Protein AF-A0A703WNG1-F1 (afdb_monomer_lite)

InterPro domains:
  IPR004925 HpaB/PvcC/4-BUDH [PTHR36117] (2-62)
  IPR009100 Acyl-CoA dehydrogenase/oxidase, N-terminal and middle domain superfamily [SSF56645] (13-62)
  IPR024674 HpaB/PvcC/4-BUDH N-terminal [PF11794] (15-62)

Structure (mmCIF, N/CA/C/O backbone):
data_AF-A0A703WNG1-F1
#
_entry.id   AF-A0A703WNG1-F1
#
loop_
_atom_site.group_PDB
_atom_site.id
_atom_site.type_symbol
_atom_site.label_atom_id
_atom_site.label_alt_id
_atom_site.label_comp_id
_atom_site.label_asym_id
_atom_site.label_entity_id
_atom_site.label_seq_id
_atom_site.pdbx_PDB_ins_code
_atom_site.Cartn_x
_atom_site.Cartn_y
_atom_site.Cartn_z
_atom_site.occupancy
_atom_site.B_iso_or_equiv
_atom_site.auth_seq_id
_atom_site.auth_comp_id
_atom_site.auth_asym_id
_atom_site.auth_atom_id
_atom_site.pdbx_PDB_model_num
ATOM 1 N N . MET A 1 1 ? -12.920 -6.607 -8.223 1.00 80.12 1 MET A N 1
ATOM 2 C CA . MET A 1 1 ? -11.897 -6.258 -9.232 1.00 80.12 1 MET A CA 1
ATOM 3 C C . MET A 1 1 ? -10.604 -6.906 -8.793 1.00 80.12 1 MET A C 1
ATOM 5 O O . MET A 1 1 ? -10.377 -6.956 -7.587 1.00 80.12 1 MET A O 1
ATOM 9 N N . LYS A 1 2 ? -9.829 -7.484 -9.707 1.00 88.44 2 LYS A N 1
ATOM 10 C CA . LYS A 1 2 ? -8.560 -8.103 -9.332 1.00 88.44 2 LYS A CA 1
ATOM 11 C C . LYS A 1 2 ? -7.457 -7.033 -9.256 1.00 88.44 2 LYS A C 1
ATOM 13 O O . LYS A 1 2 ? -7.542 -6.045 -9.983 1.00 88.44 2 LYS A O 1
ATOM 18 N N . PRO A 1 3 ? -6.430 -7.192 -8.403 1.00 82.62 3 PRO A N 1
ATOM 19 C CA . PRO A 1 3 ? -5.348 -6.212 -8.272 1.00 82.62 3 PRO A CA 1
ATOM 20 C C . PRO A 1 3 ? -4.644 -5.896 -9.597 1.00 82.62 3 PRO A C 1
ATOM 22 O O . PRO A 1 3 ? -4.245 -4.763 -9.847 1.00 82.62 3 PRO A O 1
ATOM 25 N N . GLU A 1 4 ? -4.519 -6.887 -10.477 1.00 89.62 4 GLU A N 1
ATOM 26 C CA . GLU A 1 4 ? -3.859 -6.732 -11.767 1.00 89.62 4 GLU A CA 1
ATOM 27 C C . GLU A 1 4 ? -4.643 -5.895 -12.788 1.00 89.62 4 GLU A C 1
ATOM 29 O O . GLU A 1 4 ? -4.044 -5.466 -13.779 1.00 89.62 4 GLU A O 1
ATOM 34 N N . ASP A 1 5 ? -5.933 -5.643 -12.541 1.00 93.75 5 ASP A N 1
ATOM 35 C CA . ASP A 1 5 ? -6.799 -4.812 -13.388 1.00 93.75 5 ASP A CA 1
ATOM 36 C C . ASP A 1 5 ? -6.455 -3.317 -13.261 1.00 93.75 5 ASP A C 1
ATOM 38 O O . ASP A 1 5 ? -6.846 -2.513 -14.103 1.00 93.75 5 ASP A O 1
ATOM 42 N N . PHE A 1 6 ? -5.697 -2.929 -12.227 1.00 94.81 6 PHE A N 1
ATOM 43 C CA . PHE A 1 6 ? -5.218 -1.556 -12.045 1.00 94.81 6 PHE A CA 1
ATOM 44 C C . PHE A 1 6 ? -4.014 -1.209 -12.929 1.00 94.81 6 PHE A C 1
ATOM 46 O O . PHE A 1 6 ? -3.617 -0.045 -12.973 1.00 94.81 6 PHE A O 1
ATOM 53 N N . ARG A 1 7 ? -3.438 -2.185 -13.642 1.00 96.38 7 ARG A N 1
ATOM 54 C CA . ARG A 1 7 ? -2.342 -1.943 -14.583 1.00 96.38 7 ARG A CA 1
ATOM 55 C C . ARG A 1 7 ? -2.836 -1.207 -15.819 1.00 96.38 7 ARG A C 1
ATOM 57 O O . ARG A 1 7 ? -3.780 -1.636 -16.474 1.00 96.38 7 ARG A O 1
ATOM 64 N N . THR A 1 8 ? -2.116 -0.162 -16.198 1.00 93.50 8 THR A N 1
ATOM 65 C CA . THR A 1 8 ? -2.317 0.529 -17.482 1.00 93.50 8 THR A CA 1
ATOM 66 C C . THR A 1 8 ? -1.707 -0.227 -18.669 1.00 93.50 8 THR A C 1
ATOM 68 O O . THR A 1 8 ? -2.150 -0.043 -19.799 1.00 93.50 8 THR A O 1
ATOM 71 N N . ASP A 1 9 ? -0.739 -1.119 -18.423 1.00 94.44 9 ASP A N 1
ATOM 72 C CA . ASP A 1 9 ? -0.156 -2.030 -19.417 1.00 94.44 9 ASP A CA 1
ATOM 73 C C . ASP A 1 9 ? -0.085 -3.459 -18.852 1.00 94.44 9 ASP A C 1
ATOM 75 O O . ASP A 1 9 ? 0.497 -3.711 -17.795 1.00 94.44 9 ASP A O 1
ATOM 79 N N . ASN A 1 10 ? -0.672 -4.417 -19.572 1.00 94.44 10 ASN A N 1
ATOM 80 C CA . ASN A 1 10 ? -0.744 -5.817 -19.159 1.00 94.44 10 ASN A CA 1
ATOM 81 C C . ASN A 1 10 ? 0.566 -6.599 -19.369 1.00 94.44 10 ASN A C 1
ATOM 83 O O . ASN A 1 10 ? 0.677 -7.720 -18.864 1.00 94.44 10 ASN A O 1
ATOM 87 N N . LYS A 1 11 ? 1.556 -6.022 -20.065 1.00 96.06 11 LYS A N 1
ATOM 88 C CA . LYS A 1 11 ? 2.863 -6.641 -20.345 1.00 96.06 11 LYS A CA 1
ATOM 89 C C . LYS A 1 11 ? 3.912 -6.411 -19.260 1.00 96.06 11 LYS A C 1
ATOM 91 O O . LYS A 1 11 ? 5.014 -6.944 -19.366 1.00 96.06 11 LYS A O 1
ATOM 96 N N . ARG A 1 12 ? 3.588 -5.644 -18.217 1.00 95.12 12 ARG A N 1
ATOM 97 C CA . ARG A 1 12 ? 4.494 -5.351 -17.100 1.00 95.12 12 ARG A CA 1
ATOM 98 C C . ARG A 1 12 ? 3.845 -5.625 -15.736 1.00 95.12 12 ARG A C 1
ATOM 100 O O . ARG A 1 12 ? 2.616 -5.738 -15.641 1.00 95.12 12 ARG A O 1
ATOM 107 N N . PRO A 1 13 ? 4.649 -5.737 -14.666 1.00 96.88 13 PRO A N 1
ATOM 108 C CA . PRO A 1 13 ? 4.154 -5.655 -13.295 1.00 96.88 13 PRO A CA 1
ATOM 109 C C . PRO A 1 13 ? 3.530 -4.280 -12.998 1.00 96.88 13 PRO A C 1
ATOM 111 O O . PRO A 1 13 ? 3.756 -3.316 -13.741 1.00 96.88 13 PRO A O 1
ATOM 114 N N . LEU A 1 14 ? 2.772 -4.204 -11.899 1.00 98.00 14 LEU A N 1
ATOM 115 C CA . LEU A 1 14 ? 2.230 -2.956 -11.342 1.00 98.00 14 LEU A CA 1
ATOM 116 C C . LEU A 1 14 ? 3.349 -1.934 -11.108 1.00 98.00 14 LEU A C 1
ATOM 118 O O . LEU A 1 14 ? 4.430 -2.330 -10.686 1.00 98.00 14 LEU A O 1
ATOM 122 N N . THR A 1 15 ? 3.089 -0.645 -11.328 1.00 98.44 15 THR A N 1
ATOM 123 C CA . THR A 1 15 ? 3.907 0.432 -10.738 1.00 98.44 15 THR A CA 1
ATOM 124 C C . THR A 1 15 ? 3.599 0.581 -9.246 1.00 98.44 15 THR A C 1
ATOM 126 O O . THR A 1 15 ? 2.636 -0.004 -8.741 1.00 98.44 15 THR A O 1
ATOM 129 N N . GLY A 1 16 ? 4.380 1.384 -8.523 1.00 98.25 16 GLY A N 1
ATOM 130 C CA . GLY A 1 16 ? 4.095 1.708 -7.128 1.00 98.25 16 GLY A CA 1
ATOM 131 C C . GLY A 1 16 ? 2.721 2.356 -6.944 1.00 98.25 16 GLY A C 1
ATOM 132 O O . GLY A 1 16 ? 1.980 1.983 -6.035 1.00 98.25 16 GLY A O 1
ATOM 133 N N . GLU A 1 17 ? 2.341 3.264 -7.844 1.00 98.31 17 GLU A N 1
ATOM 134 C CA . GLU A 1 17 ? 1.018 3.901 -7.847 1.00 98.31 17 GLU A CA 1
ATOM 135 C C . GLU A 1 17 ? -0.113 2.883 -8.062 1.00 98.31 17 GLU A C 1
ATOM 137 O O . GLU A 1 17 ? -1.086 2.855 -7.304 1.00 98.31 17 GLU A O 1
ATOM 142 N N . GLU A 1 18 ? 0.024 2.011 -9.065 1.00 98.31 18 GLU A N 1
ATOM 143 C CA . GLU A 1 18 ? -0.986 0.994 -9.375 1.00 98.31 18 GLU A CA 1
ATOM 144 C C . GLU A 1 18 ? -1.111 -0.026 -8.232 1.00 98.31 18 GLU A C 1
ATOM 146 O O . GLU A 1 18 ? -2.220 -0.423 -7.870 1.00 98.31 18 GLU A O 1
ATOM 151 N N . TYR A 1 19 ? 0.012 -0.397 -7.607 1.00 98.31 19 TYR A N 1
ATOM 152 C CA . TYR A 1 19 ? 0.029 -1.224 -6.405 1.00 98.31 19 TYR A CA 1
ATOM 153 C C . TYR A 1 19 ? -0.738 -0.568 -5.255 1.00 98.31 19 TYR A C 1
ATOM 155 O O . TYR A 1 19 ? -1.625 -1.208 -4.694 1.00 98.31 19 TYR A O 1
ATOM 163 N N . LEU A 1 20 ? -0.465 0.697 -4.923 1.00 98.44 20 LEU A N 1
ATOM 164 C CA . LEU A 1 20 ? -1.177 1.392 -3.845 1.00 98.44 20 LEU A CA 1
ATOM 165 C C . LEU A 1 20 ? -2.683 1.448 -4.115 1.00 98.44 20 LEU A C 1
ATOM 167 O O . LEU A 1 20 ? -3.475 1.124 -3.232 1.00 98.44 20 LEU A O 1
ATOM 171 N N . LYS A 1 21 ? -3.084 1.761 -5.349 1.00 98.06 21 LYS A N 1
ATOM 172 C CA . LYS A 1 21 ? -4.495 1.767 -5.748 1.00 98.06 21 LYS A CA 1
ATOM 173 C C . LYS A 1 21 ? -5.142 0.389 -5.602 1.00 98.06 21 LYS A C 1
ATOM 175 O O . LYS A 1 21 ? -6.274 0.291 -5.136 1.00 98.06 21 LYS A O 1
ATOM 180 N N . SER A 1 22 ? -4.405 -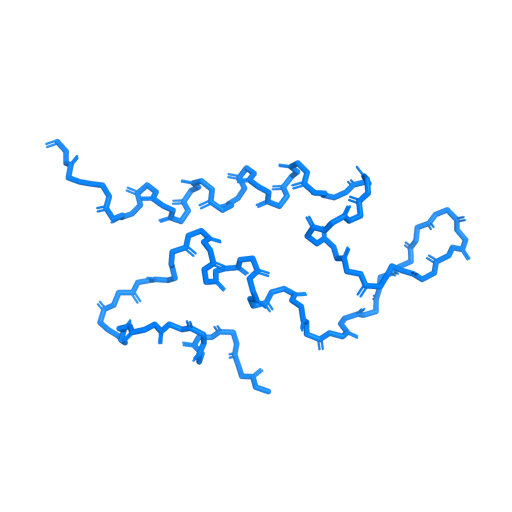0.679 -5.912 1.00 97.94 22 SER A N 1
ATOM 181 C CA . SER A 1 22 ? -4.883 -2.052 -5.719 1.00 97.94 22 SER A CA 1
ATOM 182 C C . SER A 1 22 ? -5.164 -2.413 -4.254 1.00 97.94 22 SER A C 1
ATOM 184 O O . SER A 1 22 ? -5.909 -3.355 -3.996 1.00 97.94 22 SER A O 1
ATOM 186 N N . LEU A 1 23 ? -4.611 -1.662 -3.289 1.00 97.88 23 LEU A N 1
ATOM 187 C CA . LEU A 1 23 ? -4.870 -1.875 -1.863 1.00 97.88 23 LEU A CA 1
ATOM 188 C C . LEU A 1 23 ? -6.170 -1.226 -1.361 1.00 97.88 23 LEU A C 1
ATOM 190 O O . LEU A 1 23 ? -6.596 -1.510 -0.241 1.00 97.88 23 LEU A O 1
ATOM 194 N N . GLN A 1 24 ? -6.804 -0.370 -2.163 1.00 96.88 24 GLN A N 1
ATOM 195 C CA . GLN A 1 24 ? -8.053 0.326 -1.834 1.00 96.88 24 GLN A CA 1
ATOM 196 C C . GLN A 1 24 ? -9.276 -0.522 -2.225 1.00 96.88 24 GLN A C 1
ATOM 198 O O . GLN A 1 24 ? -10.148 -0.101 -2.981 1.00 96.88 24 GLN A O 1
ATOM 203 N N . ASP A 1 25 ? -9.320 -1.754 -1.725 1.00 95.81 25 ASP A N 1
ATOM 204 C CA . ASP A 1 25 ? -10.243 -2.817 -2.149 1.00 95.81 25 ASP A CA 1
ATOM 205 C C . ASP A 1 25 ? -11.371 -3.115 -1.144 1.00 95.81 25 ASP A C 1
ATOM 207 O O . ASP A 1 25 ? -12.181 -4.015 -1.362 1.00 95.81 25 ASP A O 1
ATOM 211 N N . GLY A 1 26 ? -11.437 -2.364 -0.041 1.00 94.19 26 GLY A N 1
ATOM 212 C CA . GLY A 1 26 ? -12.406 -2.593 1.032 1.00 94.19 26 GLY A CA 1
ATOM 213 C C . GLY A 1 26 ? -12.015 -3.702 2.016 1.00 94.19 26 GLY A C 1
ATOM 214 O O . GLY A 1 26 ? -12.871 -4.141 2.788 1.00 94.19 26 GLY A O 1
ATOM 215 N N . ARG A 1 27 ? -10.745 -4.138 2.020 1.00 96.81 27 ARG A N 1
ATOM 216 C CA . ARG A 1 27 ? -10.205 -5.117 2.979 1.00 96.81 27 ARG A CA 1
ATOM 217 C C . ARG A 1 27 ? -10.556 -4.816 4.434 1.00 96.81 27 ARG A C 1
ATOM 219 O O . ARG A 1 27 ? -10.604 -3.669 4.879 1.00 96.81 27 ARG A O 1
ATOM 226 N N . GLU A 1 28 ? -10.734 -5.885 5.198 1.00 98.06 28 GLU A N 1
ATOM 227 C CA . GLU A 1 28 ? -11.053 -5.819 6.620 1.00 98.06 28 GLU A CA 1
ATOM 228 C C . GLU A 1 28 ? -9.791 -5.971 7.457 1.00 98.06 28 GLU A C 1
ATOM 230 O O . GLU A 1 28 ? -9.254 -7.062 7.628 1.00 98.06 28 GLU A O 1
ATOM 235 N N . ILE A 1 29 ? -9.299 -4.838 7.957 1.00 98.06 29 ILE A N 1
ATOM 236 C CA . ILE A 1 29 ? -8.140 -4.762 8.843 1.00 98.06 29 ILE A CA 1
ATOM 237 C C . ILE A 1 29 ? -8.551 -3.989 10.088 1.00 98.06 29 ILE A C 1
ATOM 239 O O . ILE A 1 29 ? -9.179 -2.933 9.994 1.00 98.06 29 ILE A O 1
ATOM 243 N N . TYR A 1 30 ? -8.160 -4.511 11.245 1.00 98.06 30 TYR A N 1
ATOM 244 C CA . TYR A 1 30 ? -8.424 -3.911 12.544 1.00 98.06 30 TYR A CA 1
ATOM 245 C C . TYR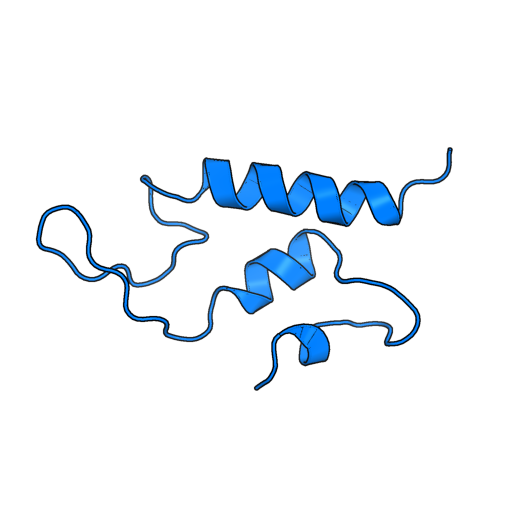 A 1 30 ? -7.106 -3.635 13.258 1.00 98.06 30 TYR A C 1
ATOM 247 O O . TYR A 1 30 ? -6.216 -4.485 13.286 1.00 98.06 30 TYR A O 1
ATOM 255 N N . ILE A 1 31 ? -6.976 -2.443 13.835 1.00 97.88 31 ILE A N 1
ATOM 256 C CA . ILE A 1 31 ? -5.835 -2.064 14.671 1.00 97.88 31 ILE A CA 1
ATOM 257 C C . ILE A 1 31 ? -6.299 -1.038 15.705 1.00 97.88 31 ILE A C 1
ATOM 259 O O . ILE A 1 31 ? -7.158 -0.212 15.414 1.00 97.88 31 ILE A O 1
ATOM 263 N N . TYR A 1 32 ? -5.763 -1.105 16.926 1.00 97.00 32 TYR A N 1
ATOM 264 C CA . TYR A 1 32 ? -6.156 -0.214 18.030 1.00 97.00 32 TYR A CA 1
ATOM 265 C C . TYR A 1 32 ? -7.676 -0.163 18.293 1.00 97.00 32 TYR A C 1
ATOM 267 O O . TYR A 1 32 ? -8.204 0.873 18.678 1.00 97.00 32 TYR A O 1
ATOM 275 N N . GLY A 1 33 ? -8.380 -1.281 18.082 1.00 97.50 33 GLY A N 1
ATOM 276 C CA . GLY A 1 33 ? -9.827 -1.388 18.304 1.00 97.50 33 GLY A CA 1
ATOM 277 C C . GLY A 1 33 ? -10.710 -0.842 17.176 1.00 97.50 33 GLY A C 1
ATOM 278 O O . GLY A 1 33 ? -11.919 -1.033 17.230 1.00 97.50 33 GLY A O 1
ATOM 279 N N . GLU A 1 34 ? -10.134 -0.242 16.132 1.00 97.69 34 GLU A N 1
ATOM 280 C CA . GLU A 1 34 ? -10.872 0.404 15.042 1.00 97.69 34 GLU A CA 1
ATOM 281 C C . GLU A 1 34 ? -10.652 -0.303 13.697 1.00 97.69 34 GLU A C 1
ATOM 283 O O . GLU A 1 34 ? -9.599 -0.903 13.446 1.00 97.69 34 GLU A O 1
ATOM 288 N N . ARG A 1 35 ? -11.643 -0.208 12.800 1.00 97.94 35 ARG A N 1
ATOM 289 C CA . ARG A 1 35 ? -11.520 -0.689 11.414 1.00 97.94 35 ARG A CA 1
ATOM 290 C C . ARG A 1 35 ? -10.758 0.328 10.568 1.00 97.94 35 ARG A C 1
ATOM 292 O O . ARG A 1 35 ? -11.129 1.499 10.482 1.00 97.94 35 ARG A O 1
ATOM 299 N N . VAL A 1 36 ? -9.735 -0.142 9.864 1.00 98.31 36 VAL A N 1
ATOM 300 C CA . VAL A 1 36 ? -8.962 0.664 8.917 1.00 98.31 36 VAL A CA 1
ATOM 301 C C . VAL A 1 36 ? -9.776 0.863 7.641 1.00 98.31 36 VAL A C 1
ATOM 303 O O . VAL A 1 36 ? -10.169 -0.104 6.994 1.00 98.31 36 VAL A O 1
ATOM 306 N N . LYS A 1 37 ? -10.022 2.125 7.270 1.00 97.38 37 LYS A N 1
ATOM 307 C CA . LYS A 1 37 ? -10.751 2.474 6.037 1.00 97.38 37 LYS A CA 1
ATOM 308 C C . LYS A 1 37 ? -9.882 2.358 4.784 1.00 97.38 37 LYS A C 1
ATOM 310 O O . LYS A 1 37 ? -10.367 1.928 3.747 1.00 97.38 37 LYS A O 1
ATOM 315 N N . ASP A 1 38 ? -8.616 2.755 4.889 1.00 98.12 38 ASP A N 1
ATOM 316 C CA . ASP A 1 38 ? -7.657 2.736 3.786 1.00 98.12 38 ASP A CA 1
ATOM 317 C C . ASP A 1 38 ? -6.229 2.586 4.330 1.00 98.12 38 ASP A C 1
ATOM 319 O O . ASP A 1 38 ? -5.719 3.446 5.049 1.00 98.12 38 ASP A O 1
ATOM 323 N N . VAL A 1 39 ? -5.572 1.480 3.984 1.00 98.25 39 VAL A N 1
ATOM 324 C CA . VAL A 1 39 ? -4.206 1.168 4.433 1.00 98.25 39 VAL A CA 1
ATOM 325 C C . VAL A 1 39 ? -3.140 2.067 3.812 1.00 98.25 39 VAL A C 1
ATOM 327 O O . VAL A 1 39 ? -2.067 2.226 4.390 1.00 98.25 39 VAL A O 1
ATOM 330 N N . THR A 1 40 ? -3.413 2.667 2.656 1.00 98.31 40 THR A N 1
ATOM 331 C CA . THR A 1 40 ? -2.449 3.530 1.958 1.00 98.31 40 THR A CA 1
ATOM 332 C C . THR A 1 40 ? -2.293 4.883 2.645 1.00 98.31 40 THR A C 1
ATOM 334 O O . THR A 1 40 ? -1.244 5.515 2.543 1.00 98.31 40 THR A O 1
ATOM 337 N N . THR A 1 41 ? -3.305 5.305 3.406 1.00 98.19 41 THR A N 1
ATOM 338 C CA . THR A 1 41 ? -3.333 6.594 4.108 1.00 98.19 41 THR A CA 1
ATOM 339 C C . THR A 1 41 ? -3.263 6.450 5.627 1.00 98.19 41 THR A C 1
ATOM 341 O O . THR A 1 41 ? -2.838 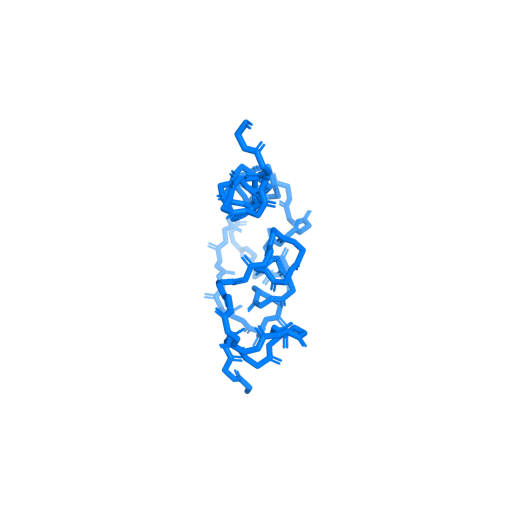7.384 6.314 1.00 98.19 41 THR A O 1
ATOM 344 N N . HIS A 1 42 ? -3.616 5.281 6.173 1.00 98.31 42 HIS A N 1
ATOM 345 C CA . HIS A 1 42 ? -3.638 5.054 7.614 1.00 98.31 42 HIS A CA 1
ATOM 346 C C . HIS A 1 42 ? -2.243 5.228 8.254 1.00 98.31 42 HIS A C 1
ATOM 348 O O . HIS A 1 42 ? -1.275 4.626 7.776 1.00 98.31 42 HIS A O 1
ATOM 354 N N . PRO A 1 43 ? -2.108 5.974 9.373 1.00 98.19 43 PRO A N 1
ATOM 355 C CA . PRO A 1 43 ? -0.812 6.272 9.994 1.00 98.19 43 PRO A CA 1
ATOM 356 C C . PRO A 1 43 ? 0.041 5.042 10.321 1.00 98.19 43 PRO A C 1
ATOM 358 O O . PRO A 1 43 ? 1.260 5.098 10.193 1.00 98.19 43 PRO A O 1
ATOM 361 N N . ALA A 1 44 ? -0.593 3.925 10.692 1.00 98.12 44 ALA A N 1
ATOM 362 C CA . ALA A 1 44 ? 0.108 2.681 11.017 1.00 98.12 44 ALA A CA 1
ATOM 363 C C . ALA A 1 44 ? 0.697 1.941 9.797 1.00 98.12 44 ALA A C 1
ATOM 365 O O . ALA A 1 44 ? 1.549 1.078 9.978 1.00 98.12 44 ALA A O 1
ATOM 366 N N . PHE A 1 45 ? 0.258 2.251 8.570 1.00 98.50 45 PHE A N 1
ATOM 367 C CA . PHE A 1 45 ? 0.585 1.453 7.378 1.00 98.50 45 PHE A CA 1
ATOM 368 C C . PHE A 1 45 ? 1.170 2.266 6.223 1.00 98.50 4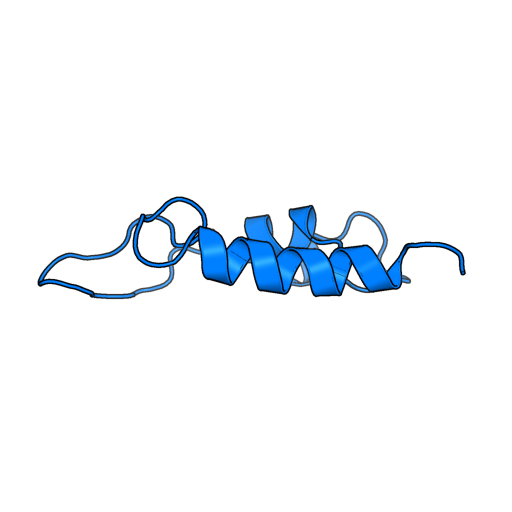5 PHE A C 1
ATOM 370 O O . PHE A 1 45 ? 1.982 1.730 5.472 1.00 98.50 45 PHE A O 1
ATOM 377 N N . ARG A 1 46 ? 0.822 3.554 6.096 1.00 98.38 46 ARG A N 1
ATOM 378 C CA . ARG A 1 46 ? 1.144 4.387 4.922 1.00 98.38 46 ARG A CA 1
ATOM 379 C C . ARG A 1 46 ? 2.614 4.340 4.493 1.00 98.38 46 ARG A C 1
ATOM 381 O O . ARG A 1 46 ? 2.904 4.226 3.309 1.00 98.38 46 ARG A O 1
ATOM 388 N N . ASN A 1 47 ? 3.548 4.355 5.447 1.00 98.56 47 ASN A N 1
ATOM 389 C CA . ASN A 1 47 ? 4.979 4.342 5.134 1.00 98.56 47 ASN A CA 1
ATOM 390 C C . ASN A 1 47 ? 5.450 2.955 4.683 1.00 98.56 47 ASN A C 1
ATOM 392 O O . ASN A 1 47 ? 6.213 2.857 3.731 1.00 98.56 47 ASN A O 1
ATOM 396 N N . ALA A 1 48 ? 4.961 1.885 5.317 1.00 98.62 48 ALA A N 1
ATOM 397 C CA . ALA A 1 48 ? 5.270 0.522 4.893 1.00 98.62 48 ALA A CA 1
ATOM 398 C C . ALA A 1 48 ? 4.691 0.233 3.497 1.00 98.62 48 ALA A C 1
ATOM 400 O O . ALA A 1 48 ? 5.376 -0.335 2.649 1.00 98.62 48 ALA A O 1
ATOM 401 N N . ALA A 1 49 ? 3.463 0.691 3.228 1.00 98.56 49 ALA A N 1
ATOM 402 C CA . ALA A 1 49 ? 2.853 0.610 1.905 1.00 98.56 49 ALA A CA 1
ATOM 403 C C . ALA A 1 49 ? 3.685 1.368 0.856 1.00 98.56 49 ALA A C 1
ATOM 405 O O . ALA A 1 49 ? 3.962 0.818 -0.209 1.00 98.56 49 ALA A O 1
ATOM 406 N N . ALA A 1 50 ? 4.154 2.579 1.178 1.00 98.62 50 ALA A N 1
ATOM 407 C CA . ALA A 1 50 ? 5.032 3.358 0.306 1.00 98.62 50 ALA A CA 1
ATOM 408 C C . ALA A 1 50 ? 6.386 2.669 0.049 1.00 98.62 50 ALA A C 1
ATOM 410 O O . ALA A 1 50 ? 6.852 2.656 -1.086 1.00 98.62 50 ALA A O 1
ATOM 411 N N . SER A 1 51 ? 7.001 2.042 1.057 1.00 98.75 51 SER A N 1
ATOM 412 C CA . SER A 1 51 ? 8.244 1.278 0.867 1.00 98.75 51 SER A CA 1
ATOM 413 C C . SER A 1 51 ? 8.060 0.102 -0.094 1.00 98.75 51 SER A C 1
ATOM 415 O O . SER A 1 51 ? 8.919 -0.134 -0.936 1.00 98.75 51 SER A O 1
ATOM 417 N N . VAL A 1 52 ? 6.930 -0.610 -0.025 1.00 98.69 52 VAL A N 1
ATOM 418 C CA . VAL A 1 52 ? 6.625 -1.682 -0.989 1.00 98.69 52 VAL A CA 1
ATOM 419 C C . VAL A 1 52 ? 6.337 -1.109 -2.379 1.00 98.69 52 VAL A C 1
ATOM 421 O O . VAL A 1 52 ? 6.794 -1.667 -3.372 1.00 98.69 52 VAL A O 1
ATOM 424 N N . ALA A 1 53 ? 5.649 0.032 -2.467 1.00 98.56 53 ALA A N 1
ATOM 425 C CA . ALA A 1 53 ? 5.406 0.719 -3.735 1.00 98.56 53 ALA A CA 1
ATOM 426 C C . ALA A 1 53 ? 6.719 1.084 -4.455 1.00 98.56 53 ALA A C 1
ATOM 428 O O . ALA A 1 53 ? 6.834 0.883 -5.661 1.00 98.56 53 ALA A O 1
ATOM 429 N N . GLN A 1 54 ? 7.747 1.512 -3.716 1.00 98.44 54 GLN A N 1
ATOM 430 C CA . GLN A 1 54 ? 9.068 1.797 -4.287 1.00 98.44 54 GLN A CA 1
ATOM 431 C C . GLN A 1 54 ? 9.741 0.563 -4.907 1.00 98.44 54 GLN A C 1
ATOM 433 O O . GLN A 1 54 ? 10.483 0.706 -5.879 1.00 98.44 54 GLN A O 1
ATOM 438 N N . LEU A 1 55 ? 9.484 -0.641 -4.381 1.00 98.38 55 LEU A N 1
ATOM 439 C CA . LEU A 1 55 ? 9.981 -1.883 -4.985 1.00 98.38 55 LEU A CA 1
ATOM 440 C C . LEU A 1 55 ? 9.311 -2.151 -6.334 1.00 98.38 55 LEU A C 1
ATOM 442 O O . LEU A 1 55 ? 9.978 -2.609 -7.256 1.00 98.38 55 LEU A O 1
ATOM 446 N N . TYR A 1 56 ? 8.021 -1.829 -6.464 1.00 98.00 56 TYR A N 1
ATOM 447 C CA . TYR A 1 56 ? 7.329 -1.901 -7.748 1.00 98.00 56 TYR A CA 1
ATOM 448 C C . TYR A 1 56 ? 7.896 -0.887 -8.738 1.00 98.00 56 TYR A C 1
ATOM 450 O O . TYR A 1 56 ? 8.253 -1.287 -9.839 1.00 98.00 56 TYR A O 1
ATOM 458 N N . ASP A 1 57 ? 8.077 0.377 -8.340 1.00 98.38 57 ASP A N 1
ATOM 459 C CA . ASP A 1 57 ? 8.663 1.407 -9.215 1.00 98.38 57 ASP A CA 1
ATOM 460 C C . ASP A 1 57 ? 10.077 1.050 -9.698 1.00 98.38 57 ASP A C 1
ATOM 462 O O . ASP A 1 57 ? 10.478 1.422 -10.801 1.00 98.38 57 ASP A O 1
ATOM 466 N N . ALA A 1 58 ? 10.855 0.329 -8.885 1.00 97.50 58 ALA A N 1
ATOM 467 C CA . ALA A 1 58 ? 12.199 -0.104 -9.254 1.00 97.50 58 ALA A CA 1
ATOM 468 C C . ALA A 1 58 ? 12.214 -1.064 -10.457 1.00 97.50 58 ALA A C 1
ATOM 470 O O . ALA A 1 58 ? 13.199 -1.088 -11.189 1.00 97.50 58 ALA A O 1
ATOM 471 N N . LEU A 1 59 ? 11.128 -1.805 -10.706 1.00 97.00 59 LEU A N 1
ATOM 472 C CA . LEU A 1 59 ? 11.013 -2.726 -11.845 1.00 97.00 59 LEU A CA 1
ATOM 473 C C . LEU A 1 59 ? 10.920 -2.001 -13.196 1.00 97.00 59 LEU A C 1
ATOM 475 O O . LEU A 1 59 ? 11.120 -2.624 -14.238 1.00 97.00 59 LEU A O 1
ATOM 479 N N . HIS A 1 60 ? 10.603 -0.704 -13.189 1.00 96.25 60 HIS A N 1
ATOM 480 C CA . HIS A 1 60 ? 10.399 0.104 -14.398 1.00 96.25 60 HIS A CA 1
ATOM 481 C C . HIS A 1 60 ? 11.505 1.129 -14.620 1.00 96.25 60 HIS A C 1
ATOM 483 O O . HIS A 1 60 ? 11.476 1.851 -15.617 1.00 96.25 60 HIS A O 1
ATOM 489 N N . LYS A 1 61 ? 12.474 1.221 -13.704 1.00 94.38 61 LYS A N 1
ATOM 490 C CA . LYS A 1 61 ? 13.603 2.131 -13.864 1.00 94.38 61 LYS A CA 1
ATOM 491 C C . LYS A 1 61 ? 14.637 1.513 -14.807 1.00 94.38 61 LYS A C 1
ATOM 493 O O . LYS A 1 61 ? 15.032 0.367 -14.590 1.00 94.38 61 LYS A O 1
ATOM 498 N N . PRO A 1 62 ? 15.094 2.251 -15.832 1.00 88.06 62 PRO A N 1
ATOM 499 C CA . PRO A 1 62 ? 16.263 1.832 -16.587 1.00 88.06 62 PRO A CA 1
ATOM 500 C C . PRO A 1 62 ? 17.484 1.797 -15.657 1.00 88.06 62 PRO A C 1
ATOM 502 O O . PRO A 1 62 ? 17.608 2.638 -14.763 1.00 88.06 62 PRO A O 1
ATOM 505 N N . SER A 1 63 ? 18.343 0.798 -15.864 1.00 75.88 63 SER A N 1
ATOM 506 C CA . SER A 1 63 ? 19.636 0.641 -15.186 1.00 75.88 63 SER A CA 1
ATOM 507 C C . SER A 1 63 ? 20.650 1.682 -15.633 1.00 75.88 63 SER A C 1
ATOM 509 O O . SER A 1 63 ? 20.724 1.884 -16.868 1.00 75.88 63 SER A O 1
#

Foldseek 3Di:
DALLVLDPDNVADDALVSQQVSQQPQDFDDDPRDTDNGQCPDPVRVVVSSVVNVVRNVRVDDD

Organism: Salmonella enterica (NCBI:txid28901)

Radius of gyration: 13.05 Å; chains: 1; bounding box: 32×15×39 Å

pLDDT: mean 96.14, std 4.41, range [75.88, 98.75]

Secondary structure (DSSP, 8-state):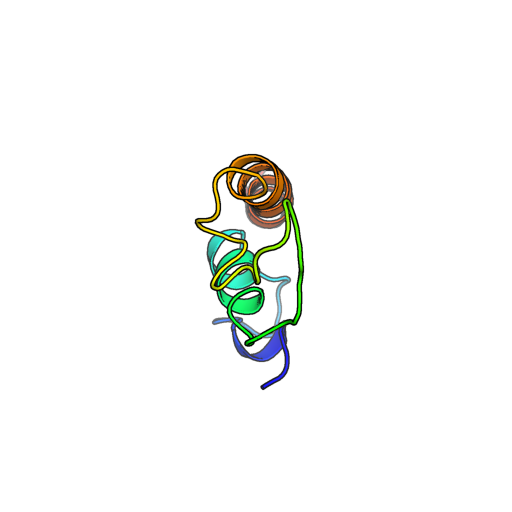
--GGGG-S-TTSPPPHHHHHHHT-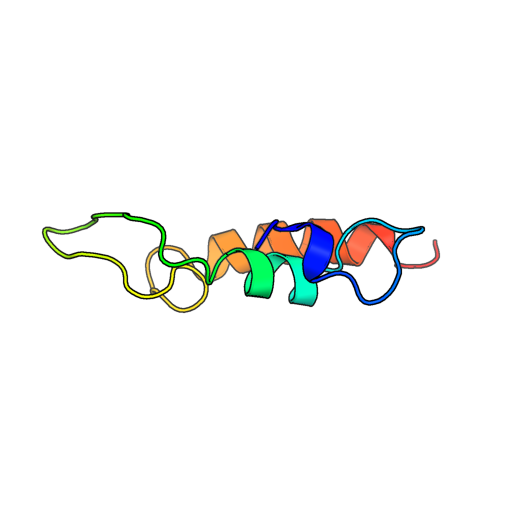S----EETTEE-S-TTTSTTTHHHHHHHHHHHHHTTS--

Sequence (63 aa):
MKPEDFRTDNKRPLTGEEYLKSLQDGREIYIYGERVKDVTTHPAFRNAAASVAQLYDALHKPS